Protein AF-A0A168ELK9-F1 (afdb_monomer_lite)

pLDDT: mean 78.06, std 20.94, range [27.75, 97.62]

Organism: NCBI:txid35525

Sequence (118 aa):
MTRDEVEANPELIGLLVMRNQLKKETIPAIRILHEAHIRTVMVTGDNLQTAVTVAKDCDMIDRVQRVIQVEATIVPASIHGAQHLQVLYNDPLATPEFIAGTVRCLINKCMAPNSAEI

Radius of gyration: 21.08 Å; chains: 1; bounding box: 50×42×59 Å

Structure (mmCIF, N/CA/C/O backbone):
data_AF-A0A168ELK9-F1
#
_entry.id   AF-A0A168ELK9-F1
#
loop_
_atom_site.group_PDB
_atom_site.id
_atom_site.type_symbol
_atom_site.label_atom_id
_atom_site.label_alt_id
_atom_site.label_comp_id
_atom_site.label_asym_id
_atom_site.label_entity_id
_atom_site.label_seq_id
_atom_site.pdbx_PDB_ins_code
_atom_site.Cartn_x
_atom_site.Cartn_y
_atom_site.Cartn_z
_atom_site.occupancy
_atom_site.B_iso_or_equiv
_atom_site.auth_seq_id
_atom_site.auth_comp_id
_atom_site.auth_asym_id
_atom_site.auth_atom_id
_atom_site.pdbx_PDB_model_num
ATOM 1 N N . MET A 1 1 ? 4.114 -7.925 40.868 1.00 71.19 1 MET A N 1
ATOM 2 C CA . MET A 1 1 ? 3.117 -7.689 39.816 1.00 71.19 1 MET A CA 1
ATOM 3 C C . MET A 1 1 ? 3.842 -7.466 38.510 1.00 71.19 1 MET A C 1
ATOM 5 O O . MET A 1 1 ? 4.620 -6.518 38.425 1.00 71.19 1 MET A O 1
ATOM 9 N N . THR A 1 2 ? 3.671 -8.370 37.553 1.00 92.56 2 THR A N 1
ATOM 10 C CA . THR A 1 2 ? 4.210 -8.236 36.190 1.00 92.56 2 THR A CA 1
ATOM 11 C C . THR A 1 2 ? 3.205 -7.501 35.299 1.00 92.56 2 THR A C 1
ATOM 13 O O . THR A 1 2 ? 2.043 -7.337 35.663 1.00 92.56 2 THR A O 1
ATOM 16 N N . ARG A 1 3 ? 3.644 -7.026 34.130 1.00 90.81 3 ARG A N 1
ATOM 17 C CA . ARG A 1 3 ? 2.754 -6.388 33.150 1.00 90.81 3 ARG A CA 1
ATOM 18 C C . ARG A 1 3 ? 1.628 -7.333 32.712 1.00 90.81 3 ARG A C 1
ATOM 20 O O . ARG A 1 3 ? 0.473 -6.926 32.680 1.00 90.81 3 ARG A O 1
ATOM 27 N N . ASP A 1 4 ? 1.976 -8.592 32.474 1.00 92.62 4 ASP A N 1
ATOM 28 C CA . ASP A 1 4 ? 1.049 -9.629 32.014 1.00 92.62 4 ASP A CA 1
ATOM 29 C C . ASP A 1 4 ? -0.072 -9.897 33.031 1.00 92.62 4 ASP A C 1
ATOM 31 O O . ASP A 1 4 ? -1.209 -10.154 32.651 1.00 92.62 4 ASP A O 1
ATOM 35 N N . GLU A 1 5 ? 0.222 -9.784 34.331 1.00 91.62 5 GLU A N 1
ATOM 36 C CA . GLU A 1 5 ? -0.778 -9.923 35.399 1.00 91.62 5 GLU A CA 1
ATOM 37 C C . GLU A 1 5 ? -1.778 -8.757 35.427 1.00 91.62 5 GLU A C 1
ATOM 39 O O . GLU A 1 5 ? -2.930 -8.949 35.809 1.00 91.62 5 GLU A O 1
ATOM 44 N N . VAL A 1 6 ? -1.355 -7.552 35.029 1.00 89.44 6 VAL A N 1
ATOM 45 C CA . VAL A 1 6 ? -2.213 -6.352 34.978 1.00 89.44 6 VAL A CA 1
ATOM 46 C C . VAL A 1 6 ? -3.060 -6.321 33.705 1.00 89.44 6 VAL A C 1
ATOM 48 O O . VAL A 1 6 ? -4.178 -5.815 33.725 1.00 89.44 6 VAL A O 1
ATOM 51 N N . GLU A 1 7 ? -2.541 -6.861 32.602 1.00 93.38 7 GLU A N 1
ATOM 52 C CA . GLU A 1 7 ? -3.228 -6.918 31.304 1.00 93.38 7 GLU A CA 1
ATOM 53 C C . GLU A 1 7 ? -4.152 -8.152 31.158 1.00 93.38 7 GLU A C 1
ATOM 5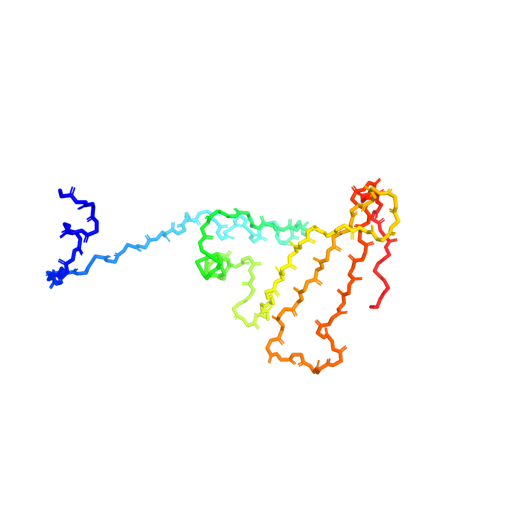5 O O . GLU A 1 7 ? -4.806 -8.316 30.128 1.00 93.38 7 GLU A O 1
ATOM 60 N N . ALA A 1 8 ? -4.243 -9.017 32.175 1.00 91.25 8 ALA A N 1
ATOM 61 C CA . ALA A 1 8 ? -5.085 -10.213 32.156 1.00 91.25 8 ALA A CA 1
ATOM 62 C C . ALA A 1 8 ? -6.589 -9.895 32.320 1.00 91.25 8 ALA A C 1
ATOM 64 O O . ALA A 1 8 ? -6.984 -9.095 33.163 1.00 91.25 8 ALA A O 1
ATOM 65 N N . ASN A 1 9 ? -7.439 -10.599 31.558 1.00 90.38 9 ASN A N 1
ATOM 66 C CA . ASN A 1 9 ? -8.913 -10.516 31.588 1.00 90.38 9 ASN A CA 1
ATOM 67 C C . ASN A 1 9 ? -9.513 -9.097 31.428 1.00 90.38 9 ASN A C 1
ATOM 69 O O . ASN A 1 9 ? -10.338 -8.691 32.250 1.00 90.38 9 ASN A O 1
ATOM 73 N N . PRO A 1 10 ? -9.152 -8.334 30.380 1.00 90.94 10 PRO A N 1
ATOM 74 C CA . PRO A 1 10 ? -9.748 -7.023 30.148 1.00 90.94 10 PRO A CA 1
ATOM 75 C C . PRO A 1 10 ? -11.233 -7.138 29.762 1.00 90.94 10 PRO A C 1
ATOM 77 O O . PRO A 1 10 ? -11.622 -8.011 28.985 1.00 90.94 10 PRO A O 1
ATOM 80 N N . GLU A 1 11 ? -12.058 -6.214 30.255 1.00 93.31 11 GLU A N 1
ATOM 81 C CA . GLU A 1 11 ? -13.444 -6.035 29.808 1.00 93.31 11 GLU A CA 1
ATOM 82 C C . GLU A 1 11 ? -13.494 -5.033 28.642 1.00 93.31 11 GLU A C 1
ATOM 84 O O . GLU A 1 11 ? -12.924 -3.942 28.715 1.00 93.31 11 GLU A O 1
ATOM 89 N N . LEU A 1 12 ? -14.167 -5.389 27.542 1.00 93.88 12 LEU A N 1
ATOM 90 C CA . LEU A 1 12 ? -14.314 -4.504 26.384 1.00 93.88 12 LEU A CA 1
ATOM 91 C C . LEU A 1 12 ? -15.384 -3.438 26.657 1.00 93.88 12 LEU A C 1
ATOM 93 O O . LEU A 1 12 ? -16.575 -3.731 26.628 1.00 93.88 12 LEU A O 1
ATOM 97 N N . ILE A 1 13 ? -14.959 -2.188 26.842 1.00 95.69 13 ILE A N 1
ATOM 98 C CA . ILE A 1 13 ? -15.867 -1.061 27.130 1.00 95.69 13 ILE A CA 1
ATOM 99 C C . ILE A 1 13 ? -16.318 -0.343 25.843 1.00 95.69 13 ILE A C 1
ATOM 101 O O . ILE A 1 13 ? -17.394 0.250 25.794 1.00 95.69 13 ILE A O 1
ATOM 105 N N . GLY A 1 14 ? -15.520 -0.399 24.771 1.00 93.81 14 GLY A N 1
ATOM 106 C CA . GLY A 1 14 ? -15.848 0.255 23.505 1.00 93.81 14 GLY A CA 1
ATOM 107 C C . GLY A 1 14 ? -14.768 0.110 22.435 1.00 93.81 14 GLY A C 1
ATOM 108 O O . GLY A 1 14 ? -13.662 -0.353 22.706 1.00 93.81 14 GLY A O 1
ATOM 109 N N . LEU A 1 15 ? -15.101 0.520 21.207 1.00 95.25 15 LEU A N 1
ATOM 110 C CA . LEU A 1 15 ? -14.224 0.460 20.036 1.00 95.25 15 LEU A CA 1
ATOM 111 C C . LEU A 1 15 ? -14.107 1.848 19.396 1.00 95.25 15 LEU A C 1
ATOM 113 O O . LEU A 1 15 ? -15.108 2.432 18.986 1.00 95.25 15 LEU A O 1
ATOM 117 N N . LEU A 1 16 ? -12.879 2.353 19.268 1.00 94.12 16 LEU A N 1
ATOM 118 C CA . LEU A 1 16 ? -12.578 3.581 18.535 1.00 94.12 16 LEU A CA 1
ATOM 119 C C . LEU A 1 16 ? -11.936 3.232 17.191 1.00 94.12 16 LEU A C 1
ATOM 121 O O . LEU A 1 16 ? -10.860 2.639 17.149 1.00 94.12 16 LEU A O 1
ATOM 125 N N . VAL A 1 17 ? -12.575 3.636 16.093 1.00 89.38 17 VAL A N 1
ATOM 126 C CA . VAL A 1 17 ? -12.056 3.424 14.736 1.00 89.38 17 VAL A CA 1
ATOM 127 C C . VAL A 1 17 ? -11.461 4.726 14.214 1.00 89.38 17 VAL A C 1
ATOM 129 O O . VAL A 1 17 ? -12.171 5.712 14.024 1.00 89.38 17 VAL A O 1
ATOM 132 N N . MET A 1 18 ? -10.155 4.726 13.958 1.00 86.19 18 MET A N 1
ATOM 133 C CA . MET A 1 18 ? -9.442 5.858 13.367 1.00 86.19 18 MET A CA 1
ATOM 134 C C . MET A 1 18 ? -9.117 5.560 11.903 1.00 86.19 18 MET A C 1
ATOM 136 O O . MET A 1 18 ? -8.674 4.463 11.570 1.00 86.19 18 MET A O 1
ATOM 140 N N . ARG A 1 19 ? -9.327 6.542 11.020 1.00 80.44 19 ARG A N 1
ATOM 141 C CA . ARG A 1 19 ? -8.989 6.446 9.594 1.00 80.44 19 ARG A CA 1
ATOM 142 C C . ARG A 1 19 ? -7.870 7.425 9.268 1.00 80.44 19 ARG A C 1
ATOM 144 O O . ARG A 1 19 ? -8.018 8.624 9.496 1.00 80.44 19 ARG A O 1
ATOM 151 N N . ASN A 1 20 ? -6.798 6.923 8.662 1.00 77.38 20 ASN A N 1
ATOM 152 C CA . ASN A 1 20 ? -5.789 7.771 8.043 1.00 77.38 20 ASN A CA 1
ATOM 153 C C . ASN A 1 20 ? -6.333 8.280 6.701 1.00 77.38 20 ASN A C 1
ATOM 155 O O . ASN A 1 20 ? -6.505 7.503 5.764 1.00 77.38 20 ASN A O 1
ATOM 159 N N . GLN A 1 21 ? -6.697 9.560 6.630 1.00 87.00 21 GLN A N 1
ATOM 160 C CA . GLN A 1 21 ? -7.209 10.153 5.396 1.00 87.00 21 GLN A CA 1
ATOM 161 C C . GLN A 1 21 ? -6.054 10.588 4.499 1.00 87.00 21 GLN A C 1
ATOM 163 O O . GLN A 1 21 ? -5.105 11.227 4.954 1.00 87.00 21 GLN A O 1
ATOM 168 N N . LEU A 1 22 ? -6.167 10.279 3.208 1.00 91.56 22 LEU A N 1
ATOM 169 C CA . LEU A 1 22 ? -5.248 10.802 2.207 1.00 91.56 22 LEU A CA 1
ATOM 170 C C . LEU A 1 22 ? -5.336 12.328 2.161 1.00 91.56 22 LEU A C 1
ATOM 172 O O . LEU A 1 22 ? -6.412 12.917 2.301 1.00 91.56 22 LEU A O 1
ATOM 176 N N . LYS A 1 23 ? -4.194 12.972 1.914 1.00 94.31 23 LYS A N 1
ATOM 177 C CA . LYS A 1 23 ? -4.189 14.397 1.586 1.00 94.31 23 LYS A CA 1
ATOM 178 C C . LYS A 1 23 ? -4.895 14.585 0.244 1.00 94.31 23 LYS A C 1
ATOM 180 O O . LYS A 1 23 ? -4.800 13.732 -0.640 1.00 94.31 23 LYS A O 1
ATOM 185 N N . LYS A 1 24 ? -5.591 15.710 0.072 1.00 94.44 24 LYS A N 1
ATOM 186 C CA . LYS A 1 24 ? -6.380 15.985 -1.144 1.00 94.44 24 LYS A CA 1
ATOM 187 C C . LYS A 1 24 ? -5.502 16.013 -2.398 1.00 94.44 24 LYS A C 1
ATOM 189 O O . LYS A 1 24 ? -5.954 15.685 -3.489 1.00 94.44 24 LYS A O 1
ATOM 194 N N . GLU A 1 25 ? -4.239 16.375 -2.221 1.00 96.25 25 GLU A N 1
ATOM 195 C CA . GLU A 1 25 ? -3.235 16.528 -3.267 1.00 96.25 25 GLU A CA 1
ATOM 196 C C . GLU A 1 25 ? -2.581 15.196 -3.665 1.00 96.25 25 GLU A C 1
ATOM 198 O O . GLU A 1 25 ? -1.914 15.134 -4.697 1.00 96.25 25 GLU A O 1
ATOM 203 N N . THR A 1 26 ? -2.773 14.125 -2.885 1.00 95.75 26 THR A N 1
ATOM 204 C CA . THR A 1 26 ? -2.093 12.839 -3.095 1.00 95.75 26 THR A CA 1
ATOM 205 C C . THR A 1 26 ? -2.445 12.213 -4.447 1.00 95.75 26 THR A C 1
ATOM 207 O O . THR A 1 26 ? -1.541 11.938 -5.233 1.00 95.75 26 THR A O 1
ATOM 210 N N . ILE A 1 27 ? -3.736 12.036 -4.749 1.00 95.56 27 ILE A N 1
ATOM 211 C CA . ILE A 1 27 ? -4.185 11.406 -6.005 1.00 95.56 27 ILE A CA 1
ATOM 212 C C . ILE A 1 27 ? -3.758 12.230 -7.236 1.00 95.56 27 ILE A C 1
ATOM 214 O O . ILE A 1 27 ? -3.147 11.661 -8.143 1.00 95.56 27 ILE A O 1
ATOM 218 N N . PRO A 1 28 ? -3.991 13.564 -7.297 1.00 97.06 28 PRO A N 1
ATOM 219 C CA . PRO A 1 28 ? -3.521 14.373 -8.422 1.00 97.06 28 PRO A CA 1
ATOM 220 C C . PRO A 1 28 ? -2.010 14.282 -8.653 1.00 97.06 28 PRO A C 1
ATOM 222 O O . PRO A 1 28 ? -1.577 14.198 -9.800 1.00 97.06 28 PRO A O 1
ATOM 225 N N . ALA A 1 29 ? -1.211 14.273 -7.581 1.00 96.50 29 ALA A N 1
ATOM 226 C CA . ALA A 1 29 ? 0.240 14.178 -7.693 1.00 96.50 29 ALA A CA 1
ATOM 227 C C . ALA A 1 29 ? 0.684 12.827 -8.274 1.00 96.50 29 ALA A C 1
ATOM 229 O O . ALA A 1 29 ? 1.495 12.801 -9.197 1.00 96.50 29 ALA A O 1
ATOM 230 N N . ILE A 1 30 ? 0.126 11.714 -7.786 1.00 96.25 30 ILE A N 1
ATOM 231 C CA . ILE A 1 30 ? 0.427 10.369 -8.307 1.00 96.25 30 ILE A CA 1
ATOM 232 C C . ILE A 1 30 ? 0.042 10.257 -9.782 1.00 96.25 30 ILE A C 1
ATOM 234 O O . ILE A 1 30 ? 0.829 9.749 -10.579 1.00 96.25 30 ILE A O 1
ATOM 238 N N . ARG A 1 31 ? -1.115 10.803 -10.171 1.00 95.88 31 ARG A N 1
ATOM 239 C CA . ARG A 1 31 ? -1.555 10.790 -11.569 1.00 95.88 31 ARG A CA 1
ATOM 240 C C . ARG A 1 31 ? -0.575 11.513 -12.496 1.00 95.88 31 ARG A C 1
ATOM 242 O O . ARG A 1 31 ? -0.216 10.959 -13.528 1.00 95.88 31 ARG A O 1
ATOM 249 N N . ILE A 1 32 ? -0.090 12.695 -12.109 1.00 97.44 32 ILE A N 1
ATOM 250 C CA . ILE A 1 32 ? 0.920 13.435 -12.889 1.00 97.44 32 ILE A CA 1
ATOM 251 C C . ILE A 1 32 ? 2.204 12.608 -13.038 1.00 97.44 32 ILE A C 1
ATOM 253 O O . ILE A 1 32 ? 2.783 12.558 -14.121 1.00 97.44 32 ILE A O 1
ATOM 257 N N . LEU A 1 33 ? 2.648 11.933 -11.970 1.00 96.75 33 LEU A N 1
ATOM 258 C CA . LEU A 1 33 ? 3.828 11.064 -12.026 1.00 96.75 33 LEU A CA 1
ATOM 259 C C . LEU A 1 33 ? 3.616 9.882 -12.985 1.00 96.75 33 LEU A C 1
ATOM 261 O O . LEU A 1 33 ? 4.518 9.565 -13.759 1.00 96.75 33 LEU A O 1
ATOM 265 N N . HIS A 1 34 ? 2.427 9.273 -12.982 1.00 93.44 34 HIS A N 1
ATOM 266 C CA . HIS A 1 34 ? 2.072 8.201 -13.914 1.00 93.44 34 HIS A CA 1
ATOM 267 C C . HIS A 1 34 ? 2.032 8.689 -15.370 1.00 93.44 34 HIS A C 1
ATOM 269 O O . HIS A 1 34 ? 2.637 8.057 -16.233 1.00 93.44 34 HIS A O 1
ATOM 275 N N . GLU A 1 35 ? 1.398 9.833 -15.643 1.00 96.06 35 GLU A N 1
ATOM 276 C CA . GLU A 1 35 ? 1.360 10.458 -16.977 1.00 96.06 35 GLU A CA 1
ATOM 277 C C . GLU A 1 35 ? 2.773 10.807 -17.483 1.00 96.06 35 GLU A C 1
ATOM 279 O O . GLU A 1 35 ? 3.092 10.635 -18.662 1.00 96.06 35 GLU A O 1
ATOM 284 N N . ALA A 1 36 ? 3.662 11.218 -16.576 1.00 97.62 36 ALA A N 1
ATOM 285 C CA . ALA A 1 36 ? 5.072 11.478 -16.856 1.00 97.62 36 ALA A CA 1
ATOM 286 C C . ALA A 1 36 ? 5.942 10.207 -16.961 1.00 97.62 36 ALA A C 1
ATOM 288 O O . ALA A 1 36 ? 7.153 10.322 -17.149 1.00 97.62 36 ALA A O 1
ATOM 289 N N . HIS A 1 37 ? 5.361 9.007 -16.850 1.00 94.88 37 HIS A N 1
ATOM 290 C CA . HIS A 1 37 ? 6.071 7.720 -16.866 1.00 94.88 37 HIS A CA 1
ATOM 291 C C . HIS A 1 37 ? 7.133 7.582 -15.755 1.00 94.88 37 HIS A C 1
ATOM 293 O O . HIS A 1 37 ? 8.129 6.868 -15.899 1.00 94.88 37 HIS A O 1
ATOM 299 N N . ILE A 1 38 ? 6.917 8.247 -14.616 1.00 95.19 38 ILE A N 1
ATOM 300 C CA . ILE A 1 38 ? 7.777 8.161 -13.435 1.00 95.19 38 ILE A CA 1
ATOM 301 C C . ILE A 1 38 ? 7.261 7.041 -12.533 1.00 95.19 38 ILE A C 1
ATOM 303 O O . ILE A 1 38 ? 6.136 7.077 -12.035 1.00 95.19 38 ILE A O 1
ATOM 307 N N . ARG A 1 39 ? 8.113 6.043 -12.285 1.00 91.88 39 ARG A N 1
ATOM 308 C CA . ARG A 1 39 ? 7.791 4.922 -11.397 1.00 91.88 39 ARG A CA 1
ATOM 309 C C . ARG A 1 39 ? 7.653 5.404 -9.952 1.00 91.88 39 ARG A C 1
ATOM 311 O O . ARG A 1 39 ? 8.607 5.929 -9.381 1.00 91.88 39 ARG A O 1
ATOM 318 N N . THR A 1 40 ? 6.496 5.160 -9.351 1.00 91.50 40 THR A N 1
ATOM 319 C CA . THR A 1 40 ? 6.224 5.444 -7.939 1.00 91.50 40 THR A CA 1
ATOM 320 C C . THR A 1 40 ? 6.518 4.208 -7.080 1.00 91.50 40 THR A C 1
ATOM 322 O O . THR A 1 40 ? 6.265 3.075 -7.486 1.00 91.50 40 THR A O 1
ATOM 325 N N . VAL A 1 41 ? 7.106 4.409 -5.896 1.00 94.19 41 VAL A N 1
ATOM 326 C CA . VAL A 1 41 ? 7.410 3.337 -4.929 1.00 94.19 41 VAL A CA 1
ATOM 327 C C . VAL A 1 41 ? 6.946 3.787 -3.550 1.00 94.19 41 VAL A C 1
ATOM 329 O O . VAL A 1 41 ? 7.309 4.872 -3.099 1.00 94.19 41 VAL A O 1
ATOM 332 N N . MET A 1 42 ? 6.146 2.958 -2.879 1.00 94.00 42 MET A N 1
ATOM 333 C CA . MET A 1 42 ? 5.736 3.196 -1.496 1.00 94.00 42 MET A CA 1
ATOM 334 C C . MET A 1 42 ? 6.718 2.523 -0.539 1.00 94.00 42 MET A C 1
ATOM 336 O O . MET A 1 42 ? 6.989 1.331 -0.661 1.00 94.00 42 MET A O 1
ATOM 340 N N . VAL A 1 43 ? 7.209 3.282 0.439 1.00 94.56 43 VAL A N 1
ATOM 341 C CA . VAL A 1 43 ? 8.010 2.770 1.556 1.00 94.56 43 VAL A CA 1
ATOM 342 C C . VAL A 1 43 ? 7.232 3.044 2.836 1.00 94.56 43 VAL A C 1
ATOM 344 O O . VAL A 1 43 ? 6.864 4.188 3.098 1.00 94.56 43 VAL A O 1
ATOM 347 N N . THR A 1 44 ? 6.949 2.004 3.617 1.00 91.69 44 THR A N 1
ATOM 348 C CA . THR A 1 44 ? 6.181 2.111 4.862 1.00 91.69 44 THR A CA 1
ATOM 349 C C . THR A 1 44 ? 6.792 1.244 5.961 1.00 91.69 44 THR A C 1
ATOM 351 O O . THR A 1 44 ? 7.413 0.223 5.673 1.00 91.69 44 THR A O 1
ATOM 354 N N . GLY A 1 45 ? 6.623 1.669 7.214 1.00 92.69 45 GLY A N 1
ATOM 355 C CA . GLY A 1 45 ? 6.891 0.862 8.411 1.00 92.69 45 GLY A CA 1
ATOM 356 C C . GLY A 1 45 ? 5.614 0.324 9.066 1.00 92.69 45 GLY A C 1
ATOM 357 O O . GLY A 1 45 ? 5.676 -0.211 10.168 1.00 92.69 45 GLY A O 1
ATOM 358 N N . ASP A 1 46 ? 4.463 0.526 8.422 1.00 90.94 46 ASP A N 1
ATOM 359 C CA . ASP A 1 46 ? 3.152 0.066 8.879 1.00 90.94 46 ASP A CA 1
ATOM 360 C C . ASP A 1 46 ? 2.841 -1.345 8.341 1.00 90.94 46 ASP A C 1
ATOM 362 O O . ASP A 1 46 ? 3.596 -1.929 7.559 1.00 90.94 46 ASP A O 1
ATOM 366 N N . ASN A 1 47 ? 1.703 -1.901 8.744 1.00 90.75 47 ASN A N 1
ATOM 367 C CA . ASN A 1 47 ? 1.213 -3.186 8.278 1.00 90.75 47 ASN A CA 1
ATOM 368 C C . ASN A 1 47 ? 1.037 -3.215 6.744 1.00 90.75 47 ASN A C 1
ATOM 370 O O . ASN A 1 47 ? 0.501 -2.284 6.137 1.00 90.75 47 ASN A O 1
ATOM 374 N N . LEU A 1 48 ? 1.424 -4.335 6.122 1.00 90.06 48 LEU A N 1
ATOM 375 C CA . LEU A 1 48 ? 1.325 -4.541 4.674 1.00 90.06 48 LEU A CA 1
ATOM 376 C C . LEU A 1 48 ? -0.106 -4.356 4.144 1.00 90.06 48 LEU A C 1
ATOM 378 O O . LEU A 1 48 ? -0.293 -3.762 3.085 1.00 90.06 48 LEU A O 1
ATOM 382 N N . GLN A 1 49 ? -1.124 -4.812 4.880 1.00 89.56 49 GLN A N 1
ATOM 383 C CA . GLN A 1 49 ? -2.526 -4.670 4.468 1.00 89.56 49 GLN A CA 1
ATOM 384 C C . GLN A 1 49 ? -2.956 -3.201 4.432 1.00 89.56 49 GLN A C 1
ATOM 386 O O . GLN A 1 49 ? -3.656 -2.771 3.509 1.00 89.56 49 GLN A O 1
ATOM 391 N N . THR A 1 50 ? -2.480 -2.407 5.395 1.00 91.06 50 THR A N 1
ATOM 392 C CA . THR A 1 50 ? -2.687 -0.956 5.396 1.00 91.06 50 THR A CA 1
ATOM 393 C C . THR A 1 50 ? -2.014 -0.327 4.180 1.00 91.06 50 THR A C 1
ATOM 395 O O . THR A 1 50 ? -2.647 0.454 3.474 1.00 91.06 50 THR A O 1
ATOM 398 N N . ALA A 1 51 ? -0.773 -0.716 3.873 1.00 92.69 51 ALA A N 1
ATOM 399 C CA . ALA A 1 51 ? -0.041 -0.200 2.716 1.00 92.69 51 ALA A CA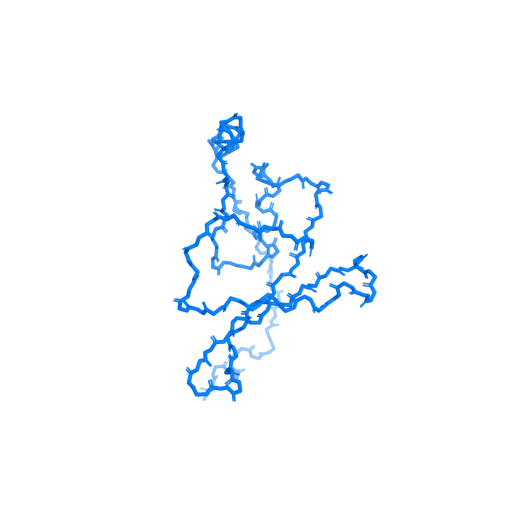 1
ATOM 400 C C . ALA A 1 51 ? -0.752 -0.496 1.386 1.00 92.69 51 ALA A C 1
ATOM 402 O O . ALA A 1 51 ? -0.924 0.406 0.568 1.00 92.69 51 ALA A O 1
ATOM 403 N N . VAL A 1 52 ? -1.228 -1.731 1.188 1.00 92.12 52 VAL A N 1
ATOM 404 C CA . VAL A 1 52 ? -1.985 -2.117 -0.016 1.00 92.12 52 VAL A CA 1
ATOM 405 C C . VAL A 1 52 ? -3.285 -1.320 -0.123 1.00 92.12 52 VAL A C 1
ATOM 407 O O . VAL A 1 52 ? -3.632 -0.859 -1.210 1.00 92.12 52 VAL A O 1
ATOM 410 N N . THR A 1 53 ? -3.992 -1.122 0.992 1.00 91.75 53 THR A N 1
ATOM 411 C CA . THR A 1 53 ? -5.230 -0.328 1.020 1.00 91.75 53 THR A CA 1
ATOM 412 C C . THR A 1 53 ? -4.959 1.120 0.616 1.00 91.75 53 THR A C 1
ATOM 414 O O . THR A 1 53 ? -5.605 1.635 -0.293 1.00 91.75 53 THR A O 1
ATOM 417 N N . VAL A 1 54 ? -3.946 1.750 1.219 1.00 93.06 54 VAL A N 1
ATOM 418 C CA . VAL A 1 54 ? -3.538 3.125 0.897 1.00 93.06 54 VAL A CA 1
ATOM 419 C C . VAL A 1 54 ? -3.121 3.242 -0.568 1.00 93.06 54 VAL A C 1
ATOM 421 O O . VAL A 1 54 ? -3.556 4.174 -1.235 1.00 93.06 54 VAL A O 1
ATOM 424 N N . ALA A 1 55 ? -2.335 2.292 -1.086 1.00 94.06 55 ALA A N 1
ATOM 425 C CA . ALA A 1 55 ? -1.876 2.293 -2.474 1.00 94.06 55 ALA A CA 1
ATOM 426 C C . ALA A 1 55 ? -3.033 2.195 -3.487 1.00 94.06 55 ALA A C 1
ATOM 428 O O . ALA A 1 55 ? -2.975 2.827 -4.542 1.00 94.06 55 ALA A O 1
ATOM 429 N N . LYS A 1 56 ? -4.091 1.436 -3.165 1.00 93.00 56 LYS A N 1
ATOM 430 C CA . LYS A 1 56 ? -5.321 1.360 -3.977 1.00 93.00 56 LYS A CA 1
ATOM 431 C C . LYS A 1 56 ? -6.170 2.621 -3.874 1.00 93.00 56 LYS A C 1
ATOM 433 O O . LYS A 1 56 ? -6.787 3.023 -4.851 1.00 93.00 56 LYS A O 1
ATOM 438 N N . ASP A 1 57 ? -6.242 3.228 -2.694 1.00 93.19 57 ASP A N 1
ATOM 439 C CA . ASP A 1 57 ? -7.053 4.428 -2.480 1.00 93.19 57 ASP A CA 1
ATOM 440 C C . ASP A 1 57 ? -6.422 5.688 -3.082 1.00 93.19 57 ASP A C 1
ATOM 442 O O . ASP A 1 57 ? -7.143 6.641 -3.375 1.00 93.19 57 ASP A O 1
ATOM 446 N N . CYS A 1 58 ? -5.101 5.704 -3.285 1.00 93.69 58 CYS A N 1
ATOM 447 C CA . CYS A 1 58 ? -4.404 6.808 -3.937 1.00 93.69 58 CYS A CA 1
ATOM 448 C C . CYS A 1 58 ? -4.135 6.608 -5.440 1.00 93.69 58 CYS A C 1
ATOM 450 O O . CYS A 1 58 ? -3.419 7.420 -6.024 1.00 93.69 58 CYS A O 1
ATOM 452 N N . ASP A 1 59 ? -4.682 5.553 -6.051 1.00 92.69 59 ASP A N 1
ATOM 453 C CA . ASP A 1 59 ? -4.450 5.162 -7.451 1.00 92.69 59 ASP A CA 1
ATOM 454 C C . ASP A 1 59 ? -2.965 4.901 -7.800 1.00 92.69 59 ASP A C 1
ATOM 456 O O . ASP A 1 59 ? -2.561 4.995 -8.960 1.00 92.69 59 ASP A O 1
ATOM 460 N N . MET A 1 60 ? -2.128 4.537 -6.814 1.00 93.88 60 MET A N 1
ATOM 461 C CA . MET A 1 60 ? -0.768 4.031 -7.084 1.00 93.88 60 MET A CA 1
ATOM 462 C C . MET A 1 60 ? -0.795 2.636 -7.708 1.00 93.88 60 MET A C 1
ATOM 464 O O . MET A 1 60 ? 0.075 2.306 -8.511 1.00 93.88 60 MET A O 1
ATOM 468 N N . ILE A 1 61 ? -1.776 1.819 -7.327 1.00 91.88 61 ILE A N 1
ATOM 469 C CA . ILE A 1 61 ? -2.057 0.513 -7.929 1.00 91.88 61 ILE A CA 1
ATOM 470 C C . ILE A 1 61 ? -3.543 0.429 -8.268 1.00 91.88 61 ILE A C 1
ATOM 472 O O . ILE A 1 61 ? -4.378 0.951 -7.526 1.00 91.88 61 ILE A O 1
ATOM 476 N N . ASP A 1 62 ? -3.888 -0.247 -9.363 1.00 89.00 62 ASP A N 1
ATOM 477 C CA . ASP A 1 62 ? -5.295 -0.430 -9.730 1.00 89.00 62 ASP A CA 1
ATOM 478 C C . ASP A 1 62 ? -5.989 -1.367 -8.719 1.00 89.00 62 ASP A C 1
ATOM 480 O O . ASP A 1 62 ? -5.400 -2.316 -8.186 1.00 89.00 62 ASP A O 1
ATOM 484 N N . ARG A 1 63 ? -7.275 -1.126 -8.448 1.00 87.50 63 ARG A N 1
ATOM 485 C CA . ARG A 1 63 ? -8.102 -1.962 -7.568 1.00 87.50 63 ARG A CA 1
ATOM 486 C C . ARG A 1 63 ? -8.173 -3.411 -8.048 1.00 87.50 63 ARG A C 1
ATOM 488 O O . ARG A 1 63 ? -8.217 -4.303 -7.192 1.00 87.50 63 ARG A O 1
ATOM 495 N N . VAL A 1 64 ? -8.157 -3.635 -9.367 1.00 88.19 64 VAL A N 1
ATOM 496 C CA . VAL A 1 64 ? -8.166 -4.980 -9.979 1.00 88.19 64 VAL A CA 1
ATOM 497 C C . VAL A 1 64 ? -6.769 -5.568 -10.174 1.00 88.19 64 VAL A C 1
ATOM 499 O O . VAL A 1 64 ? -6.638 -6.728 -10.567 1.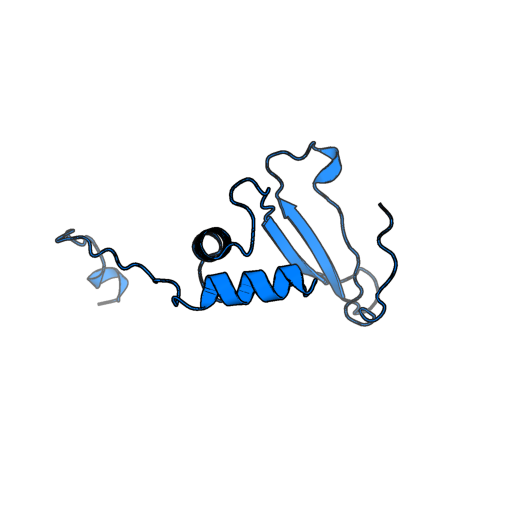00 88.19 64 VAL A O 1
ATOM 502 N N . GLN A 1 65 ? -5.715 -4.796 -9.901 1.00 85.62 65 GLN A N 1
ATOM 503 C CA . GLN A 1 65 ? -4.348 -5.262 -10.069 1.00 85.62 65 GLN A CA 1
ATOM 504 C C . GLN A 1 65 ? -4.030 -6.375 -9.070 1.00 85.62 65 GLN A C 1
ATOM 506 O O . GLN A 1 65 ? -4.352 -6.298 -7.878 1.00 85.62 65 GLN A O 1
ATOM 511 N N . ARG A 1 66 ? -3.364 -7.419 -9.566 1.00 86.44 66 ARG A N 1
ATOM 512 C CA . ARG A 1 66 ? -2.860 -8.508 -8.731 1.00 86.44 66 ARG A CA 1
ATOM 513 C C . ARG A 1 66 ? -1.757 -7.978 -7.815 1.00 86.44 66 ARG A C 1
ATOM 515 O O . ARG A 1 66 ? -0.847 -7.288 -8.268 1.00 86.44 66 ARG A O 1
ATOM 522 N N . VAL A 1 67 ? -1.829 -8.348 -6.541 1.00 87.75 67 VAL A N 1
ATOM 523 C CA . VAL A 1 67 ? -0.798 -8.070 -5.537 1.00 87.75 67 VAL A CA 1
ATOM 524 C C . VAL A 1 67 ? -0.148 -9.395 -5.158 1.00 87.75 67 VAL A C 1
ATOM 526 O O . VAL A 1 67 ? -0.854 -10.355 -4.864 1.00 87.75 67 VAL A O 1
ATOM 529 N N . ILE A 1 68 ? 1.182 -9.440 -5.185 1.00 89.50 68 ILE A N 1
ATOM 530 C CA . ILE A 1 68 ? 1.984 -10.617 -4.834 1.00 89.50 68 ILE A CA 1
ATOM 531 C C . ILE A 1 68 ? 2.853 -10.230 -3.641 1.00 89.50 68 ILE A C 1
ATOM 533 O O . ILE A 1 68 ? 3.521 -9.194 -3.677 1.00 89.50 68 ILE A O 1
ATOM 537 N N . GLN A 1 69 ? 2.837 -11.043 -2.585 1.00 87.50 69 GLN A N 1
ATOM 538 C CA . GLN A 1 69 ? 3.738 -10.847 -1.453 1.00 87.50 69 GLN A CA 1
ATOM 539 C C . GLN A 1 69 ? 5.097 -11.447 -1.792 1.00 87.50 69 GLN A C 1
ATOM 541 O O . GLN A 1 69 ? 5.184 -12.571 -2.284 1.00 87.50 69 GLN A O 1
ATOM 546 N N . VAL A 1 70 ? 6.153 -10.689 -1.521 1.00 88.00 70 VAL A N 1
ATOM 547 C CA . VAL A 1 70 ? 7.527 -11.112 -1.763 1.00 88.00 70 VAL A CA 1
ATOM 548 C C . VAL A 1 70 ? 8.311 -10.986 -0.471 1.00 88.00 70 VAL A C 1
ATOM 550 O O . VAL A 1 70 ? 8.330 -9.921 0.146 1.00 88.00 70 VAL A O 1
ATOM 553 N N . GLU A 1 71 ? 8.963 -12.068 -0.075 1.00 87.19 71 G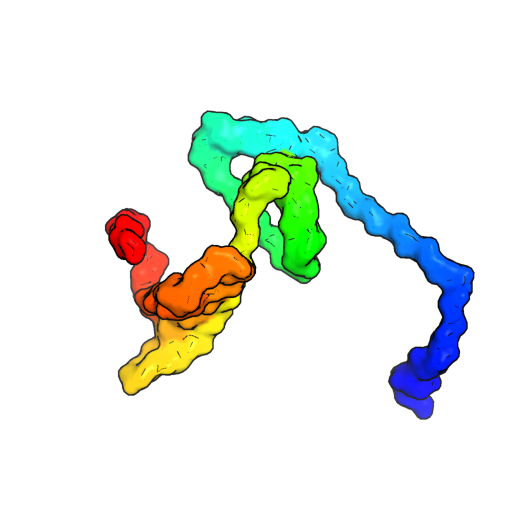LU A N 1
ATOM 554 C CA . GLU A 1 71 ? 9.846 -12.111 1.083 1.00 87.19 71 GLU A CA 1
ATOM 555 C C . GLU A 1 71 ? 11.282 -12.238 0.608 1.00 87.19 71 GLU A C 1
ATOM 557 O O . GLU A 1 71 ? 11.608 -13.100 -0.206 1.00 87.19 71 GLU A O 1
ATOM 562 N N . ALA A 1 72 ? 12.145 -11.356 1.101 1.00 88.25 72 ALA A N 1
ATOM 563 C CA . ALA A 1 72 ? 13.548 -11.340 0.739 1.00 88.25 72 ALA A CA 1
ATOM 564 C C . ALA A 1 72 ? 14.399 -11.542 1.992 1.00 88.25 72 ALA A C 1
ATOM 566 O O . ALA A 1 72 ? 14.346 -10.741 2.926 1.00 88.25 72 ALA A O 1
ATOM 567 N N . THR A 1 73 ? 15.187 -12.611 2.012 1.00 87.06 73 THR A N 1
ATOM 568 C CA . THR A 1 73 ? 16.085 -12.951 3.115 1.00 87.06 73 THR A CA 1
ATOM 569 C C . THR A 1 73 ? 17.512 -13.026 2.608 1.00 87.06 73 THR A C 1
ATOM 571 O O . THR A 1 73 ? 17.789 -13.492 1.504 1.00 87.06 73 THR A O 1
ATOM 574 N N . ILE A 1 74 ? 18.452 -12.530 3.404 1.00 87.25 74 ILE A N 1
ATOM 575 C CA . ILE A 1 74 ? 19.867 -12.674 3.085 1.00 87.25 74 ILE A CA 1
ATOM 576 C C . ILE A 1 74 ? 20.327 -14.012 3.647 1.00 87.25 74 ILE A C 1
ATOM 578 O O . ILE A 1 74 ? 20.210 -14.251 4.849 1.00 87.25 74 ILE A O 1
ATOM 582 N N . VAL A 1 75 ? 20.852 -14.877 2.785 1.00 84.38 75 VAL A N 1
ATOM 583 C CA . VAL A 1 75 ? 21.325 -16.204 3.176 1.00 84.38 75 VAL A CA 1
ATOM 584 C C . VAL A 1 75 ? 22.812 -16.377 2.843 1.00 84.38 75 VAL A C 1
ATOM 586 O O . VAL A 1 75 ? 23.307 -15.826 1.851 1.00 84.38 75 VAL A O 1
ATOM 589 N N . PRO A 1 76 ? 23.565 -17.111 3.679 1.00 81.81 76 PRO A N 1
ATOM 590 C CA . PRO A 1 76 ? 24.976 -17.368 3.427 1.00 81.81 76 PRO A CA 1
ATOM 591 C C . PRO A 1 76 ? 25.144 -18.241 2.178 1.00 81.81 76 PRO A C 1
ATOM 593 O O . PRO A 1 76 ? 24.518 -19.292 2.046 1.00 81.81 76 PRO A O 1
ATOM 596 N N . ALA A 1 77 ? 26.008 -17.820 1.255 1.00 74.62 77 ALA A N 1
ATOM 597 C CA . ALA A 1 77 ? 26.369 -18.627 0.100 1.00 74.62 77 ALA A CA 1
ATOM 598 C C . ALA A 1 77 ? 27.346 -19.736 0.515 1.00 74.62 77 ALA A C 1
ATOM 600 O O . ALA A 1 77 ? 28.236 -19.526 1.337 1.00 74.62 77 ALA A O 1
ATOM 601 N N . SER A 1 78 ? 27.239 -20.905 -0.123 1.00 68.06 78 SER A N 1
ATOM 602 C CA . SER A 1 78 ? 28.106 -22.072 0.123 1.00 68.06 78 SER A CA 1
ATOM 603 C C . SER A 1 78 ? 29.596 -21.847 -0.193 1.00 68.06 78 SER A C 1
ATOM 605 O O . SER A 1 78 ? 30.398 -22.758 -0.009 1.00 68.06 78 SER A O 1
ATOM 607 N N . ILE A 1 79 ? 29.984 -20.664 -0.682 1.00 61.84 79 ILE A N 1
ATOM 608 C CA . ILE A 1 79 ? 31.351 -20.325 -1.090 1.00 61.84 79 ILE A CA 1
ATOM 609 C C . ILE A 1 79 ? 31.817 -19.081 -0.318 1.00 61.84 79 ILE A C 1
ATOM 611 O O . ILE A 1 79 ? 31.219 -18.016 -0.448 1.00 61.84 79 ILE A O 1
ATOM 615 N N . HIS A 1 80 ? 32.877 -19.244 0.485 1.00 55.41 80 HIS A N 1
ATOM 616 C CA . HIS A 1 80 ? 33.723 -18.211 1.113 1.00 55.41 80 HIS A CA 1
ATOM 617 C C . HIS A 1 80 ? 33.074 -16.829 1.342 1.00 55.41 80 HIS A C 1
ATOM 619 O O . HIS A 1 80 ? 33.321 -15.885 0.596 1.00 55.41 80 HIS A O 1
ATOM 625 N N . GLY A 1 81 ? 32.279 -16.691 2.410 1.00 64.06 81 GLY A N 1
ATOM 626 C CA . GLY A 1 81 ? 31.862 -15.388 2.955 1.00 64.06 81 GLY A CA 1
ATOM 627 C C . GLY A 1 81 ? 30.915 -14.554 2.083 1.00 64.06 81 GLY A C 1
ATOM 628 O O . GLY A 1 81 ? 30.533 -13.456 2.488 1.00 64.06 81 GLY A O 1
ATOM 629 N N . ALA A 1 82 ? 30.510 -15.049 0.914 1.00 69.06 82 ALA A N 1
ATOM 630 C CA . ALA A 1 82 ? 29.502 -14.394 0.097 1.00 69.06 82 ALA A CA 1
ATOM 631 C C . ALA A 1 82 ? 28.107 -14.597 0.711 1.00 69.06 82 ALA A C 1
ATOM 633 O O . ALA A 1 82 ? 27.791 -15.656 1.249 1.00 69.06 82 ALA A O 1
ATOM 634 N N . GLN A 1 83 ? 27.258 -13.578 0.616 1.00 76.44 83 GLN A N 1
ATOM 635 C CA . GLN A 1 83 ? 25.840 -13.652 0.965 1.00 76.44 83 GLN A CA 1
ATOM 636 C C . GLN A 1 83 ? 25.028 -13.469 -0.316 1.00 76.44 83 GLN A C 1
ATOM 638 O O . GLN A 1 83 ? 25.397 -12.655 -1.171 1.00 76.44 83 GLN A O 1
ATOM 643 N N . HIS A 1 84 ? 23.944 -14.225 -0.468 1.00 78.38 84 HIS A N 1
ATOM 644 C CA . HIS A 1 84 ? 23.008 -14.027 -1.568 1.00 78.38 84 HIS A CA 1
ATOM 645 C C . HIS A 1 84 ? 21.630 -13.655 -1.038 1.00 78.38 84 HIS A C 1
ATOM 647 O O . HIS A 1 84 ? 21.207 -14.127 0.016 1.00 78.38 84 HIS A O 1
ATOM 653 N N . LEU A 1 85 ? 20.928 -12.802 -1.782 1.00 81.31 85 LEU A N 1
ATOM 654 C CA . LEU A 1 85 ? 19.521 -12.534 -1.522 1.00 81.31 85 LEU A CA 1
ATOM 655 C C . LEU A 1 85 ? 18.707 -13.740 -2.008 1.00 81.31 85 LEU A C 1
ATOM 657 O O . LEU A 1 85 ? 18.847 -14.166 -3.154 1.00 81.31 85 LEU A O 1
ATOM 661 N N . GLN A 1 86 ? 17.912 -14.331 -1.129 1.00 80.75 86 GLN A N 1
ATOM 662 C CA . GLN A 1 86 ? 16.881 -15.298 -1.470 1.00 80.75 86 GLN A CA 1
ATOM 663 C C . GLN A 1 86 ? 15.551 -14.554 -1.506 1.00 80.75 86 GLN A C 1
ATOM 665 O O . GLN A 1 86 ? 15.214 -13.850 -0.561 1.00 80.75 86 GLN A O 1
ATOM 670 N N . VAL A 1 87 ? 14.818 -14.696 -2.606 1.00 82.81 87 VAL A N 1
ATOM 671 C CA . VAL A 1 87 ? 13.519 -14.055 -2.807 1.00 82.81 87 VAL A CA 1
ATOM 672 C C . VAL A 1 87 ? 12.473 -15.151 -2.962 1.00 82.81 87 VAL A C 1
ATOM 674 O O . VAL A 1 87 ? 12.641 -16.049 -3.784 1.00 82.81 87 VAL A O 1
ATOM 677 N N . LEU A 1 88 ? 11.426 -15.102 -2.146 1.00 80.62 88 LEU A N 1
ATOM 678 C CA . LEU A 1 88 ? 10.296 -16.023 -2.156 1.00 80.62 88 LEU A CA 1
ATOM 679 C C . LEU A 1 88 ? 9.044 -15.242 -2.544 1.00 80.62 88 LEU A C 1
ATOM 681 O O . LEU A 1 88 ? 8.736 -14.217 -1.940 1.00 80.62 88 LEU A O 1
ATOM 685 N N . TYR A 1 89 ? 8.330 -15.727 -3.554 1.00 81.06 89 TYR A N 1
ATOM 686 C CA . TYR A 1 89 ? 7.099 -15.115 -4.042 1.00 81.06 89 TYR A CA 1
ATOM 687 C C . TYR A 1 89 ? 5.918 -15.951 -3.561 1.00 81.06 89 TYR A C 1
ATOM 689 O O . TYR A 1 89 ? 5.859 -17.153 -3.813 1.00 81.06 89 TYR A O 1
ATOM 697 N N . ASN A 1 90 ? 4.969 -15.314 -2.889 1.00 75.50 90 ASN A N 1
ATOM 698 C CA . ASN A 1 90 ? 3.717 -15.932 -2.487 1.00 75.50 90 ASN A CA 1
ATOM 699 C C . ASN A 1 90 ? 2.599 -15.417 -3.404 1.00 75.50 90 ASN A C 1
ATOM 701 O O . ASN A 1 90 ? 1.988 -14.378 -3.131 1.00 75.50 90 ASN A O 1
ATOM 705 N N . ASP A 1 91 ? 2.382 -16.111 -4.527 1.00 78.00 91 ASP A N 1
ATOM 706 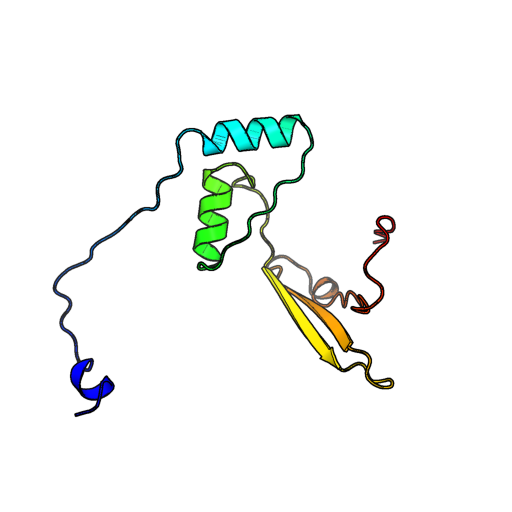C CA . ASP A 1 91 ? 1.253 -15.862 -5.430 1.00 78.00 91 ASP A CA 1
ATOM 707 C C . ASP A 1 91 ? 0.169 -16.936 -5.200 1.00 78.00 91 ASP A C 1
ATOM 709 O O . ASP A 1 91 ? 0.384 -18.103 -5.535 1.00 78.00 91 ASP A O 1
ATOM 713 N N . PRO A 1 92 ? -1.009 -16.568 -4.662 1.00 64.31 92 PRO A N 1
ATOM 714 C CA . PRO A 1 92 ? -2.100 -17.508 -4.399 1.00 64.31 92 PRO A CA 1
ATOM 715 C C . PRO A 1 92 ? -2.727 -18.107 -5.671 1.00 64.31 92 PRO A C 1
ATOM 717 O O . PRO A 1 92 ? -3.525 -19.037 -5.573 1.00 64.31 92 PRO A O 1
ATOM 720 N N . LEU A 1 93 ? -2.402 -17.577 -6.855 1.00 66.94 93 LEU A N 1
ATOM 721 C CA . LEU A 1 93 ? -2.867 -18.061 -8.156 1.00 66.94 93 LEU A CA 1
ATOM 722 C C . LEU A 1 93 ? -1.732 -18.648 -9.010 1.00 66.94 93 LEU A C 1
ATOM 724 O O . LEU A 1 93 ? -1.971 -18.985 -10.173 1.00 66.94 93 LEU A O 1
ATOM 728 N N . ALA A 1 94 ? -0.510 -18.751 -8.479 1.00 63.81 94 ALA A N 1
ATOM 729 C CA . ALA A 1 94 ? 0.575 -19.402 -9.198 1.00 63.81 94 ALA A CA 1
ATOM 730 C C . ALA A 1 94 ? 0.359 -20.918 -9.252 1.00 63.81 94 ALA A C 1
ATOM 732 O O . ALA A 1 94 ? -0.002 -21.564 -8.266 1.00 63.81 94 ALA A O 1
ATOM 733 N N . THR A 1 95 ? 0.618 -21.499 -10.422 1.00 55.44 95 THR A N 1
ATOM 734 C CA . THR A 1 95 ? 0.798 -22.943 -10.551 1.00 55.44 95 THR A CA 1
ATOM 735 C C . THR A 1 95 ? 2.078 -23.364 -9.806 1.00 55.44 95 THR A C 1
ATOM 737 O O . THR A 1 95 ? 3.008 -22.561 -9.688 1.00 55.44 95 THR A O 1
ATOM 740 N N . PRO A 1 96 ? 2.176 -24.614 -9.308 1.00 52.03 96 PRO A N 1
ATOM 741 C CA . PRO A 1 96 ? 3.309 -25.073 -8.490 1.00 52.03 96 PRO A CA 1
ATOM 742 C C . PRO A 1 96 ? 4.702 -24.899 -9.124 1.00 52.03 96 PRO A C 1
ATOM 744 O O . PRO A 1 96 ? 5.701 -24.905 -8.412 1.00 52.03 96 PRO A O 1
ATOM 747 N N . GLU A 1 97 ? 4.784 -24.724 -10.444 1.00 47.97 97 GLU A N 1
ATOM 748 C CA . GLU A 1 97 ? 6.035 -24.528 -11.189 1.00 47.97 97 GLU A CA 1
ATOM 749 C C . GLU A 1 97 ? 6.670 -23.138 -10.979 1.00 47.97 97 GLU A C 1
ATOM 751 O O . GLU A 1 97 ? 7.864 -22.981 -11.218 1.00 47.97 97 GLU A O 1
ATOM 756 N N . PHE A 1 98 ? 5.918 -22.140 -10.496 1.00 43.25 98 PHE A N 1
ATOM 757 C 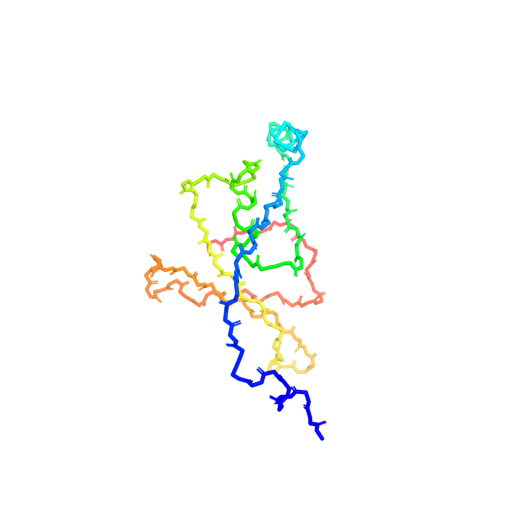CA . PHE A 1 98 ? 6.377 -20.741 -10.407 1.00 43.25 98 PHE A CA 1
ATOM 758 C C . PHE A 1 98 ? 6.792 -20.280 -8.994 1.00 43.25 98 PHE A C 1
ATOM 760 O O . PHE A 1 98 ? 7.198 -19.134 -8.807 1.00 43.25 98 PHE A O 1
ATOM 767 N N . ILE A 1 99 ? 6.701 -21.151 -7.982 1.00 44.16 99 ILE A N 1
ATOM 768 C CA . ILE A 1 99 ? 6.780 -20.753 -6.560 1.00 44.16 99 ILE A CA 1
ATOM 769 C C . ILE A 1 99 ? 8.225 -20.573 -6.034 1.00 44.16 99 ILE A C 1
ATOM 771 O O . ILE A 1 99 ? 8.425 -20.074 -4.931 1.00 44.16 99 ILE A O 1
ATOM 775 N N . ALA A 1 100 ? 9.274 -20.874 -6.805 1.00 41.94 100 ALA A N 1
ATOM 776 C CA . ALA A 1 100 ? 10.650 -20.803 -6.288 1.00 41.94 100 ALA A CA 1
ATOM 777 C C . ALA A 1 100 ? 11.669 -20.219 -7.280 1.00 41.94 100 ALA A C 1
ATOM 779 O O . ALA A 1 100 ? 12.687 -20.835 -7.593 1.00 41.94 100 ALA A O 1
ATOM 780 N N . GLY A 1 101 ? 11.436 -18.994 -7.752 1.00 45.19 101 GLY A N 1
ATOM 781 C CA . GLY A 1 101 ? 12.466 -18.225 -8.453 1.00 45.19 101 GLY A CA 1
ATOM 782 C C . GLY A 1 101 ? 13.520 -17.693 -7.477 1.00 45.19 101 GLY A C 1
ATOM 783 O O . GLY A 1 101 ? 13.315 -16.660 -6.849 1.00 45.19 101 GLY A O 1
ATOM 784 N N . THR A 1 102 ? 14.672 -18.359 -7.340 1.00 41.41 102 THR A N 1
ATOM 785 C CA . THR A 1 102 ? 15.804 -17.784 -6.587 1.00 41.41 102 THR A CA 1
ATOM 786 C C . THR A 1 102 ? 16.519 -16.755 -7.459 1.00 41.41 102 THR A C 1
ATOM 788 O O . THR A 1 102 ? 17.403 -17.101 -8.243 1.00 41.41 102 THR A O 1
ATOM 791 N N . VAL A 1 103 ? 16.178 -15.474 -7.308 1.00 47.03 103 VAL A N 1
ATOM 792 C CA . VAL A 1 103 ? 16.966 -14.388 -7.910 1.00 47.03 103 VAL A CA 1
ATOM 793 C C . VAL A 1 103 ? 18.258 -14.220 -7.110 1.00 47.03 103 VAL A C 1
ATOM 795 O O . VAL A 1 103 ? 18.292 -13.559 -6.075 1.00 47.03 103 VAL A O 1
ATOM 798 N N . ARG A 1 104 ? 19.352 -14.823 -7.587 1.00 43.66 104 ARG A N 1
ATOM 799 C CA . ARG A 1 104 ? 20.696 -14.654 -7.010 1.00 43.66 104 ARG A CA 1
ATOM 800 C C . ARG A 1 104 ? 21.242 -13.251 -7.337 1.00 43.66 104 ARG A C 1
ATOM 802 O O . ARG A 1 104 ? 22.051 -13.105 -8.248 1.00 43.66 104 ARG A O 1
ATOM 809 N N . CYS A 1 105 ? 20.858 -12.212 -6.585 1.00 43.78 105 CYS A N 1
ATOM 810 C CA . CYS A 1 105 ? 21.669 -10.980 -6.544 1.00 43.78 105 CYS A CA 1
ATOM 811 C C . CYS A 1 105 ? 22.789 -11.200 -5.522 1.00 43.78 105 CYS A C 1
ATOM 813 O O . CYS A 1 105 ? 22.542 -11.348 -4.321 1.00 43.78 105 CYS A O 1
ATOM 815 N N . LEU A 1 106 ? 24.034 -11.258 -6.003 1.00 46.44 106 LEU A N 1
ATOM 816 C CA . LEU A 1 106 ? 25.197 -11.081 -5.142 1.00 46.44 106 LEU A CA 1
ATOM 817 C C . LEU A 1 106 ? 25.160 -9.632 -4.663 1.00 46.44 106 LEU A C 1
ATOM 819 O O . LEU A 1 106 ? 25.256 -8.714 -5.477 1.00 46.44 106 LEU A O 1
ATOM 823 N N . ILE A 1 107 ? 25.027 -9.431 -3.353 1.00 49.47 107 ILE A N 1
ATOM 824 C CA . ILE A 1 107 ? 24.826 -8.112 -2.729 1.00 49.47 107 ILE A CA 1
ATOM 825 C C . ILE A 1 107 ? 25.981 -7.133 -3.061 1.00 49.47 107 ILE A C 1
ATOM 827 O O . ILE A 1 107 ? 25.795 -5.923 -3.025 1.00 49.47 107 ILE A O 1
ATOM 831 N N . ASN A 1 108 ? 27.129 -7.637 -3.537 1.00 39.16 108 ASN A N 1
ATOM 832 C CA . ASN A 1 108 ? 28.260 -6.836 -4.025 1.00 39.16 108 ASN A CA 1
ATOM 833 C C . ASN A 1 108 ? 28.256 -6.499 -5.533 1.00 39.16 108 ASN A C 1
ATOM 835 O O . ASN A 1 108 ? 29.254 -5.973 -6.026 1.00 39.16 108 ASN A O 1
ATOM 839 N N . LYS A 1 109 ? 27.195 -6.795 -6.300 1.00 39.47 109 LYS A N 1
ATOM 840 C CA . LYS A 1 109 ? 27.164 -6.496 -7.749 1.00 39.47 109 LYS A CA 1
ATOM 841 C C . LYS A 1 109 ? 25.814 -6.020 -8.294 1.00 39.47 109 LYS A C 1
ATOM 843 O O . LYS A 1 109 ? 25.562 -6.145 -9.489 1.00 39.47 109 LYS A O 1
ATOM 848 N N . CYS A 1 110 ? 24.951 -5.442 -7.464 1.00 35.06 110 CYS A N 1
ATOM 849 C CA . CYS A 1 110 ? 23.690 -4.874 -7.942 1.00 35.06 110 CYS A CA 1
ATOM 850 C C . CYS A 1 110 ? 23.911 -3.401 -8.391 1.00 35.06 110 CYS A C 1
ATOM 852 O O . CYS A 1 110 ? 23.478 -2.462 -7.732 1.00 35.06 110 CYS A O 1
ATOM 854 N N . MET A 1 111 ? 24.620 -3.200 -9.515 1.00 32.66 111 MET A N 1
ATOM 855 C CA . MET A 1 111 ? 24.527 -1.978 -10.336 1.00 32.66 111 MET A CA 1
ATOM 856 C C . MET A 1 111 ? 24.805 -2.300 -11.816 1.00 32.66 111 MET A C 1
ATOM 858 O O . MET A 1 111 ? 25.913 -2.139 -12.316 1.00 32.66 111 MET A O 1
ATOM 862 N N . ALA A 1 112 ? 23.776 -2.781 -12.511 1.00 29.11 112 ALA A N 1
ATOM 863 C CA . ALA A 1 112 ? 23.582 -2.568 -13.945 1.00 29.11 112 ALA A CA 1
ATOM 864 C C . ALA A 1 112 ? 22.091 -2.790 -14.263 1.00 29.11 112 ALA A C 1
ATOM 866 O O . ALA A 1 112 ? 21.578 -3.881 -14.003 1.00 29.11 112 ALA A O 1
ATOM 867 N N . PRO A 1 113 ? 21.366 -1.784 -14.780 1.00 39.41 113 PRO A N 1
ATOM 868 C CA . PRO A 1 113 ? 20.050 -1.999 -15.354 1.00 39.41 113 PRO A CA 1
ATOM 869 C C . PRO A 1 113 ? 20.256 -2.551 -16.767 1.00 39.41 113 PRO A C 1
ATOM 871 O O . PRO A 1 113 ? 20.940 -1.909 -17.558 1.00 39.41 113 PRO A O 1
ATOM 874 N N . ASN A 1 114 ? 19.724 -3.745 -17.038 1.00 34.44 114 ASN A N 1
ATOM 875 C CA . ASN A 1 114 ? 19.364 -4.314 -18.352 1.00 34.44 114 ASN A CA 1
ATOM 876 C C . ASN A 1 114 ? 19.721 -5.801 -18.427 1.00 34.44 114 ASN A C 1
ATOM 878 O O . ASN A 1 114 ? 20.767 -6.159 -18.952 1.00 34.44 114 ASN A O 1
ATOM 882 N N . SER A 1 115 ? 18.814 -6.642 -17.935 1.00 32.38 115 SER A N 1
ATOM 883 C CA . SER A 1 115 ? 18.528 -7.976 -18.486 1.00 32.38 115 SER A CA 1
ATOM 884 C C . SER A 1 115 ? 17.484 -8.641 -17.590 1.00 32.38 115 SER A C 1
ATOM 886 O O . SER A 1 115 ? 17.814 -9.389 -16.672 1.00 32.38 115 SER A O 1
ATOM 888 N N . ALA A 1 116 ? 16.216 -8.304 -17.818 1.00 30.06 116 ALA A N 1
ATOM 889 C CA . ALA A 1 116 ? 15.149 -9.243 -17.524 1.00 30.06 116 ALA A CA 1
ATOM 890 C C . ALA A 1 116 ? 15.130 -10.225 -18.700 1.00 30.06 116 ALA A C 1
ATOM 892 O O . ALA A 1 116 ? 14.755 -9.838 -19.804 1.00 30.06 116 ALA A O 1
ATOM 893 N N . GLU A 1 117 ? 15.587 -11.451 -18.479 1.00 27.75 117 GLU A N 1
ATOM 894 C CA . GLU A 1 117 ? 15.218 -12.585 -19.320 1.00 27.75 117 GLU A CA 1
ATOM 895 C C . GLU A 1 117 ? 14.461 -13.579 -18.440 1.00 27.75 117 GLU A C 1
ATOM 897 O O . GLU A 1 117 ? 15.038 -14.125 -17.504 1.00 27.75 117 GLU A O 1
ATOM 902 N N . ILE A 1 118 ? 13.174 -13.712 -18.793 1.00 30.84 118 ILE A N 1
ATOM 903 C CA . ILE A 1 118 ? 12.187 -14.773 -18.518 1.00 30.84 118 ILE A CA 1
ATOM 904 C C . ILE A 1 118 ? 11.941 -15.115 -17.044 1.00 30.84 118 ILE A C 1
ATOM 906 O O . ILE A 1 118 ? 12.754 -15.831 -16.424 1.00 30.84 118 ILE A O 1
#

Foldseek 3Di:
DDPCVVPPPDDDPDDDDDDDDDDPCQLVVLVVCVVVVHQDDDDDPDDPVVVVVVCCVSVVDPPPDDDKDKDWDWADDPDDRWIFIAIFIHHPPDDPVPGGDGPGDRPVDPDDPDDDDD

InterPro domains:
  IPR006544 P-type ATPase, subfamily V [PTHR45630] (1-77)
  IPR023214 HAD superfamily [G3DSA:3.40.50.1000] (10-109)
  IPR036412 HAD-like superfamily [SSF56784] (8-64)

Secondary structure (DSSP, 8-state):
--HHHHSSS-----------PPPTTHHHHHHHHHHTTPPP----SS-HHHHHHHHHHTTSS-TTS---EEEEEEEE-SSTT-EEEEEEEE-TT--GGGTT-----BTT----------